Protein AF-A0A527G716-F1 (afdb_monomer_lite)

Foldseek 3Di:
DLVVVLVVLLVVVLVVLLVCQVVLAADEDEDDDPVCVVSVVSSVLSNLLDPSCPPRQRYEYEAALQFPCRLVVVVVVLVSCVVNVYAYEYEYDNDDCVVVQVVVCVVVVHPDTRGDPDVVSSVVSSVVSVVVQVVSNVRYHYHYDDPDPVSD

Structure (mmCIF, N/CA/C/O backbone):
data_AF-A0A527G716-F1
#
_entry.id   AF-A0A527G716-F1
#
loop_
_atom_site.group_PDB
_atom_site.id
_atom_site.type_symbol
_atom_site.label_atom_id
_atom_site.label_alt_id
_atom_site.label_comp_id
_atom_site.label_asym_id
_atom_site.label_entity_id
_atom_site.label_seq_id
_atom_site.pdbx_PDB_ins_code
_atom_site.Cartn_x
_atom_site.Cartn_y
_atom_site.Cartn_z
_atom_site.occupancy
_atom_site.B_iso_or_equiv
_atom_site.auth_seq_id
_atom_site.auth_comp_id
_atom_site.auth_asym_id
_atom_site.auth_atom_id
_atom_site.pdbx_PDB_model_num
ATOM 1 N N . GLN A 1 1 ? 17.158 15.759 7.605 1.00 81.00 1 GLN A N 1
ATOM 2 C CA . GLN A 1 1 ? 16.087 15.621 6.592 1.00 81.00 1 GLN A CA 1
ATOM 3 C C . GLN A 1 1 ? 14.990 14.643 7.004 1.00 81.00 1 GLN A C 1
ATOM 5 O O . GLN A 1 1 ? 13.904 15.128 7.282 1.00 81.00 1 GLN A O 1
ATOM 10 N N . LYS A 1 2 ? 15.202 13.312 7.075 1.00 86.38 2 LYS A N 1
ATOM 11 C CA . LYS A 1 2 ? 14.124 12.372 7.478 1.00 86.38 2 LYS A CA 1
ATOM 12 C C . LYS A 1 2 ? 13.555 12.701 8.864 1.00 86.38 2 LYS A C 1
ATOM 14 O O . LYS A 1 2 ? 12.345 12.847 8.989 1.00 86.38 2 LYS A O 1
ATOM 19 N N . ASP A 1 3 ? 14.424 12.911 9.850 1.00 88.62 3 ASP A N 1
ATOM 20 C CA . ASP A 1 3 ? 14.026 13.198 11.239 1.00 88.62 3 ASP A CA 1
ATOM 21 C C . ASP A 1 3 ? 13.261 14.521 11.401 1.00 88.62 3 ASP A C 1
ATOM 23 O O . ASP A 1 3 ? 12.471 14.673 12.326 1.00 88.62 3 ASP A O 1
ATOM 27 N N . GLU A 1 4 ? 13.456 15.466 10.478 1.00 91.38 4 GLU A N 1
ATOM 28 C CA . GLU A 1 4 ? 12.753 16.756 10.461 1.00 91.38 4 GLU A CA 1
ATOM 29 C C . GLU A 1 4 ? 11.432 16.668 9.686 1.00 91.38 4 GLU A C 1
ATOM 31 O O . GLU A 1 4 ? 10.431 17.257 10.082 1.00 91.38 4 GLU A O 1
ATOM 36 N N . MET A 1 5 ? 11.416 15.925 8.574 1.00 92.81 5 MET A N 1
ATOM 37 C CA . MET A 1 5 ? 10.248 15.776 7.705 1.00 92.81 5 MET A CA 1
ATOM 38 C C . MET A 1 5 ? 9.184 14.878 8.335 1.00 92.81 5 MET A C 1
ATOM 40 O O . MET A 1 5 ? 7.997 15.199 8.265 1.00 92.81 5 MET A O 1
ATOM 44 N N . LEU A 1 6 ? 9.600 13.766 8.948 1.00 93.38 6 LEU A N 1
ATOM 45 C CA . LEU A 1 6 ? 8.691 12.724 9.411 1.00 93.38 6 LEU A CA 1
ATOM 46 C C . LEU A 1 6 ? 7.655 13.241 10.426 1.00 93.38 6 LEU A C 1
ATOM 48 O O . LEU A 1 6 ? 6.474 12.973 10.211 1.00 93.38 6 LEU A O 1
ATOM 52 N N . PRO A 1 7 ? 8.024 14.006 11.479 1.00 94.50 7 PRO A N 1
ATOM 53 C CA . PRO A 1 7 ? 7.040 14.570 12.402 1.00 94.50 7 PRO A CA 1
ATOM 54 C C . PRO A 1 7 ? 6.069 15.517 11.691 1.00 94.50 7 PRO A C 1
ATOM 56 O O . PRO A 1 7 ? 4.861 15.377 11.827 1.00 94.50 7 PRO A O 1
ATOM 59 N N . VAL A 1 8 ? 6.584 16.418 10.848 1.00 96.50 8 VAL A N 1
ATOM 60 C CA . VAL A 1 8 ? 5.768 17.427 10.156 1.00 96.50 8 VAL A CA 1
ATOM 61 C C . VAL A 1 8 ? 4.754 16.784 9.206 1.00 96.50 8 VAL A C 1
ATOM 63 O O . VAL A 1 8 ? 3.601 17.213 9.143 1.00 96.50 8 VAL A O 1
ATOM 66 N N . MET A 1 9 ? 5.165 15.762 8.452 1.00 96.12 9 MET A N 1
ATOM 67 C CA . MET A 1 9 ? 4.274 15.058 7.529 1.00 96.12 9 MET A CA 1
ATOM 68 C C . MET A 1 9 ? 3.265 14.180 8.265 1.00 96.12 9 MET A C 1
ATOM 70 O O . MET A 1 9 ? 2.099 14.158 7.871 1.00 96.12 9 MET A O 1
ATOM 74 N N . ALA A 1 10 ? 3.682 13.506 9.340 1.00 96.62 10 ALA A N 1
ATOM 75 C CA . ALA A 1 10 ? 2.780 12.713 10.167 1.00 96.62 10 ALA A CA 1
ATOM 76 C C . ALA A 1 10 ? 1.694 13.585 10.812 1.00 96.62 10 ALA A C 1
ATOM 78 O O . ALA A 1 10 ? 0.521 13.247 10.698 1.00 96.62 10 ALA A O 1
ATOM 79 N N . ASP A 1 11 ? 2.045 14.740 11.383 1.00 97.44 11 ASP A N 1
ATOM 80 C CA . ASP A 1 11 ? 1.082 15.640 12.033 1.00 97.44 11 ASP A CA 1
ATOM 81 C C . ASP A 1 11 ? 0.047 16.189 11.034 1.00 97.44 11 ASP A C 1
ATOM 83 O O . ASP A 1 11 ? -1.158 16.258 11.310 1.00 97.44 11 ASP A O 1
ATOM 87 N N . ARG A 1 12 ? 0.498 16.541 9.823 1.00 97.75 12 ARG A N 1
ATOM 88 C CA . ARG A 1 12 ? -0.387 17.002 8.741 1.00 97.75 12 ARG A CA 1
ATOM 89 C C . ARG A 1 12 ? -1.309 15.895 8.250 1.00 97.75 12 ARG A C 1
ATOM 91 O O . ARG A 1 12 ? -2.505 16.131 8.084 1.00 97.75 12 ARG A O 1
ATOM 98 N N . LEU A 1 13 ? -0.774 14.696 8.028 1.00 97.88 13 LEU A N 1
ATOM 99 C CA . LEU A 1 13 ? -1.574 13.552 7.604 1.00 97.88 13 LEU A CA 1
ATOM 100 C C . LEU A 1 13 ? -2.577 13.147 8.691 1.00 97.88 13 LEU A C 1
ATOM 102 O O . LEU A 1 13 ? -3.735 12.894 8.368 1.00 97.88 13 LEU A O 1
ATOM 106 N N . LEU A 1 14 ? -2.172 13.143 9.962 1.00 98.31 14 LEU A N 1
ATOM 107 C CA . LEU A 1 14 ? -3.053 12.871 11.094 1.00 98.31 14 LEU A CA 1
ATOM 108 C C . LEU A 1 14 ? -4.209 13.871 11.144 1.00 98.31 14 LEU A C 1
ATOM 110 O O . LEU A 1 14 ? -5.361 13.462 11.257 1.00 98.31 14 LEU A O 1
ATOM 114 N N . SER A 1 15 ? -3.928 15.164 10.970 1.00 98.38 15 SER A N 1
ATOM 115 C CA . SER A 1 15 ? -4.965 16.203 10.932 1.00 98.38 15 SER A CA 1
ATOM 116 C C . SER A 1 15 ? -6.022 15.922 9.852 1.00 98.38 15 SER A C 1
ATOM 118 O O . SER A 1 15 ? -7.225 16.031 10.102 1.00 98.38 15 SER A O 1
ATOM 120 N N . LEU A 1 16 ? -5.593 15.491 8.660 1.00 98.31 16 LEU A N 1
ATOM 121 C CA . LEU A 1 16 ? -6.498 15.107 7.570 1.00 98.31 16 LEU A CA 1
ATOM 122 C C . LEU A 1 16 ? -7.242 13.796 7.863 1.00 98.31 16 LEU A C 1
ATOM 124 O O . LEU A 1 16 ? -8.438 13.694 7.589 1.00 98.31 16 LEU A O 1
ATOM 128 N N . ALA A 1 17 ? -6.562 12.806 8.444 1.00 98.25 17 ALA A N 1
ATOM 129 C CA . ALA A 1 17 ? -7.150 11.526 8.827 1.00 98.25 17 ALA A CA 1
ATOM 130 C C . ALA A 1 17 ? -8.245 11.704 9.885 1.00 98.25 17 ALA A C 1
ATOM 132 O O . ALA A 1 17 ? -9.326 11.128 9.761 1.00 98.25 17 ALA A O 1
ATOM 133 N N . LEU A 1 18 ? -8.017 12.567 10.877 1.00 98.25 18 LEU A N 1
ATOM 134 C CA . LEU A 1 18 ? -9.015 12.921 11.878 1.00 98.25 18 LEU A CA 1
ATOM 135 C C . LEU A 1 18 ? -10.210 13.632 11.241 1.00 98.25 18 LEU A C 1
ATOM 137 O O . LEU A 1 18 ? -11.348 13.270 11.538 1.00 98.25 18 LEU A O 1
ATOM 141 N N . ALA A 1 19 ? -9.994 14.586 10.333 1.00 98.31 19 ALA A N 1
ATOM 142 C CA . ALA A 1 19 ? -11.090 15.251 9.625 1.00 98.31 19 ALA A CA 1
ATOM 143 C C . ALA A 1 19 ? -11.933 14.261 8.793 1.00 98.31 19 ALA A C 1
ATOM 145 O O . ALA A 1 19 ? -13.169 14.290 8.842 1.00 98.31 19 ALA A O 1
ATOM 146 N N . ALA A 1 20 ? -11.278 13.332 8.088 1.00 98.25 20 ALA A N 1
ATOM 147 C CA . ALA A 1 20 ? -11.941 12.273 7.329 1.00 98.25 20 ALA A CA 1
ATOM 148 C C . ALA A 1 20 ? -12.726 11.320 8.246 1.00 98.25 20 ALA A C 1
ATOM 150 O O . ALA A 1 20 ? -13.887 11.017 7.966 1.00 98.25 20 ALA A O 1
ATOM 151 N N . ARG A 1 21 ? -12.142 10.919 9.384 1.00 97.25 21 ARG A N 1
ATOM 152 C CA . ARG A 1 21 ? -12.802 10.107 10.415 1.00 97.25 21 ARG A CA 1
ATOM 153 C C . ARG A 1 21 ? -14.071 10.768 10.942 1.00 97.25 21 ARG A C 1
ATOM 155 O O . ARG A 1 21 ? -15.118 10.122 10.961 1.00 97.25 21 ARG A O 1
ATOM 162 N N . HIS A 1 22 ? -14.000 12.040 11.341 1.00 97.25 22 HIS A N 1
ATOM 163 C CA . HIS A 1 22 ? -15.160 12.788 11.847 1.00 97.25 22 HIS A CA 1
ATOM 164 C C . HIS A 1 22 ? -16.280 12.880 10.804 1.00 97.25 22 HIS A C 1
ATOM 166 O O . HIS A 1 22 ? -17.457 12.790 11.146 1.00 97.25 22 HIS A O 1
ATOM 172 N N . SER A 1 23 ? -15.904 12.969 9.529 1.00 97.38 23 SER A N 1
ATOM 173 C CA . SER A 1 23 ? -16.835 13.017 8.398 1.00 97.38 23 SER A CA 1
ATOM 174 C C . SER A 1 23 ? -17.280 11.633 7.907 1.00 97.38 23 SER A C 1
ATOM 176 O O . SER A 1 23 ? -18.066 11.545 6.968 1.00 97.38 23 SER A O 1
ATOM 178 N N . ARG A 1 24 ? -16.791 10.541 8.519 1.00 94.69 24 ARG A N 1
ATOM 179 C CA . ARG A 1 24 ? -17.023 9.146 8.092 1.00 94.69 24 ARG A CA 1
ATOM 180 C C . ARG A 1 24 ? -16.637 8.889 6.628 1.00 94.69 24 ARG A C 1
ATOM 182 O O . ARG A 1 24 ? -17.279 8.102 5.938 1.00 94.69 24 ARG A O 1
ATOM 189 N N . MET A 1 25 ? -15.580 9.548 6.161 1.00 96.94 25 MET A N 1
ATOM 190 C CA . MET A 1 25 ? -15.049 9.414 4.807 1.00 96.94 25 MET A CA 1
ATOM 191 C C . MET A 1 25 ? -13.820 8.505 4.785 1.00 96.94 25 MET A C 1
ATOM 193 O O . MET A 1 25 ? -13.113 8.367 5.784 1.00 96.94 25 MET A O 1
ATOM 197 N N . GLY A 1 26 ? -13.567 7.892 3.630 1.00 96.06 26 GLY A N 1
ATOM 198 C CA . GLY A 1 26 ? -12.293 7.238 3.354 1.00 96.06 26 GLY A CA 1
ATOM 199 C C . GLY A 1 26 ? -11.217 8.265 3.001 1.00 96.06 26 GLY A C 1
ATOM 200 O O . GLY A 1 26 ? -11.493 9.212 2.267 1.00 96.06 26 GLY A O 1
ATOM 201 N N . LEU A 1 27 ? -9.996 8.059 3.489 1.00 97.69 27 LEU A N 1
ATOM 202 C CA . LEU A 1 27 ? -8.808 8.822 3.114 1.00 97.69 27 LEU A CA 1
ATOM 203 C C . LEU A 1 27 ? -7.782 7.854 2.537 1.00 97.69 27 LEU A C 1
ATOM 205 O O . LEU A 1 27 ? -7.366 6.933 3.232 1.00 97.69 27 LEU A O 1
ATOM 209 N N . ASN A 1 28 ? -7.372 8.062 1.288 1.00 96.50 28 ASN A N 1
ATOM 210 C CA . ASN A 1 28 ? -6.420 7.187 0.616 1.00 96.50 28 ASN A CA 1
ATOM 211 C C . ASN A 1 28 ? -5.107 7.930 0.365 1.00 96.50 28 ASN A C 1
ATOM 213 O O . ASN A 1 28 ? -5.116 9.006 -0.227 1.00 96.50 28 ASN A O 1
ATOM 217 N N . ILE A 1 29 ? -3.996 7.347 0.805 1.00 96.62 29 ILE A N 1
ATOM 218 C CA . ILE A 1 29 ? -2.651 7.853 0.536 1.00 96.62 29 ILE A CA 1
ATOM 219 C C . ILE A 1 29 ? -2.187 7.232 -0.774 1.00 96.62 29 ILE A C 1
ATOM 221 O O . ILE A 1 29 ? -2.069 6.006 -0.877 1.00 96.62 29 ILE A O 1
ATOM 225 N N . ASP A 1 30 ? -1.977 8.079 -1.777 1.00 93.50 30 ASP A N 1
ATOM 226 C CA . ASP 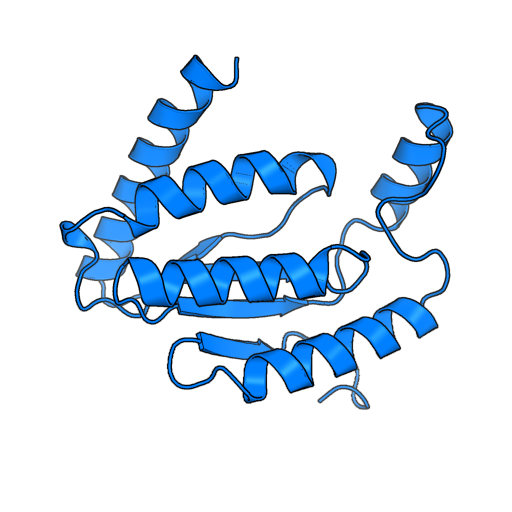A 1 30 ? -1.499 7.647 -3.082 1.00 93.50 30 ASP A CA 1
ATOM 227 C C . ASP A 1 30 ? -0.029 7.218 -3.027 1.00 93.50 30 ASP A C 1
ATOM 229 O O . ASP A 1 30 ? 0.761 7.687 -2.210 1.00 93.50 30 ASP A O 1
ATOM 233 N N . ALA A 1 31 ? 0.318 6.279 -3.902 1.00 87.88 31 ALA A N 1
ATOM 234 C CA . ALA A 1 31 ? 1.684 5.822 -4.086 1.00 87.88 31 ALA A CA 1
ATOM 235 C C . ALA A 1 31 ? 2.316 6.611 -5.233 1.00 87.88 31 ALA A C 1
ATOM 237 O O . ALA A 1 31 ? 1.779 6.611 -6.346 1.00 87.88 31 ALA A O 1
ATOM 238 N N . GLU A 1 32 ? 3.455 7.234 -4.952 1.00 87.75 32 GLU A N 1
ATOM 239 C CA . GLU A 1 32 ? 4.212 8.076 -5.884 1.00 87.75 32 GLU A CA 1
ATOM 240 C C . GLU A 1 32 ? 5.396 7.288 -6.485 1.00 87.75 32 GLU A C 1
ATOM 242 O O . GLU A 1 32 ? 5.223 6.129 -6.882 1.00 87.75 32 GLU A O 1
ATOM 2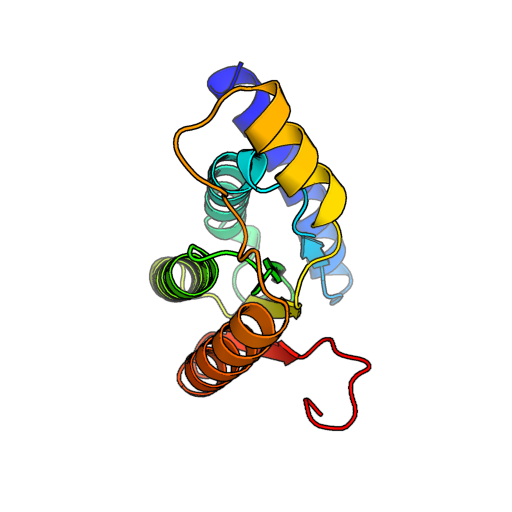47 N N . GLU A 1 33 ? 6.583 7.892 -6.594 1.00 85.50 33 GLU A N 1
ATOM 248 C CA . GLU A 1 33 ? 7.800 7.234 -7.074 1.00 85.50 33 GLU A CA 1
ATOM 249 C C . GLU A 1 33 ? 8.331 6.169 -6.099 1.00 85.50 33 GLU A C 1
ATOM 251 O O . GLU A 1 33 ? 8.169 6.229 -4.876 1.00 85.50 33 GLU A O 1
ATOM 256 N N . ALA A 1 34 ? 9.033 5.176 -6.641 1.00 78.94 34 ALA A N 1
ATOM 257 C CA . ALA A 1 34 ? 9.508 4.019 -5.898 1.00 78.94 34 ALA A CA 1
ATOM 258 C C . ALA A 1 34 ? 10.504 4.384 -4.783 1.00 78.94 34 ALA A C 1
ATOM 260 O O . ALA A 1 34 ? 10.554 3.702 -3.757 1.00 78.94 34 ALA A O 1
ATOM 261 N N . ASP A 1 35 ? 11.297 5.442 -4.938 1.00 81.12 35 ASP A N 1
ATOM 262 C CA . ASP A 1 35 ? 12.235 5.900 -3.904 1.00 81.12 35 ASP A CA 1
ATOM 263 C C . ASP A 1 35 ? 11.535 6.508 -2.679 1.00 81.12 35 ASP A C 1
ATOM 265 O O . ASP A 1 35 ? 12.128 6.573 -1.604 1.00 81.12 35 ASP A O 1
ATOM 269 N N . ARG A 1 36 ? 10.272 6.929 -2.817 1.00 85.06 36 ARG A N 1
ATOM 270 C CA . ARG A 1 36 ? 9.465 7.469 -1.718 1.00 85.06 36 ARG A CA 1
ATOM 271 C C . ARG A 1 36 ? 8.786 6.399 -0.881 1.00 85.06 36 ARG A C 1
ATOM 273 O O . ARG A 1 36 ? 8.343 6.723 0.219 1.00 85.06 36 ARG A O 1
ATOM 280 N N . LEU A 1 37 ? 8.748 5.148 -1.350 1.00 83.88 37 LEU A N 1
ATOM 281 C CA . LEU A 1 37 ? 8.024 4.069 -0.678 1.00 83.88 37 LEU A CA 1
ATOM 282 C C . LEU A 1 37 ? 8.407 3.969 0.803 1.00 83.88 37 LEU A C 1
ATOM 284 O O . LEU A 1 37 ? 7.532 4.080 1.651 1.00 83.88 37 LEU A O 1
ATOM 288 N N . ASP A 1 38 ? 9.694 3.861 1.129 1.00 87.12 38 ASP A N 1
ATOM 289 C CA . ASP A 1 38 ? 10.128 3.635 2.515 1.00 87.12 38 ASP A CA 1
ATOM 290 C C . ASP A 1 38 ? 9.721 4.801 3.437 1.00 87.12 38 ASP A C 1
ATOM 292 O O . ASP A 1 38 ? 9.155 4.580 4.506 1.00 87.12 38 ASP A O 1
ATOM 296 N N . LEU A 1 39 ? 9.893 6.047 2.976 1.00 89.44 39 LEU A N 1
ATOM 297 C CA . LEU A 1 39 ? 9.470 7.242 3.718 1.00 89.44 39 LEU A CA 1
ATOM 298 C C . LEU A 1 39 ? 7.948 7.314 3.889 1.00 89.44 39 LEU A C 1
ATOM 300 O O . LEU A 1 39 ? 7.469 7.727 4.944 1.00 89.44 39 LEU A O 1
ATOM 304 N N . SER A 1 40 ? 7.186 6.927 2.863 1.00 90.56 40 SER A N 1
ATOM 305 C CA . SER A 1 40 ? 5.724 6.901 2.941 1.00 90.56 40 SER A CA 1
ATOM 306 C C . SER A 1 40 ? 5.239 5.883 3.975 1.00 90.56 40 SER A C 1
ATOM 308 O O . SER A 1 40 ? 4.328 6.188 4.742 1.00 90.56 40 SER A O 1
ATOM 310 N N . LEU A 1 41 ? 5.894 4.717 4.065 1.00 92.25 41 LEU A N 1
ATOM 311 C CA . LEU A 1 41 ? 5.567 3.685 5.048 1.00 92.25 41 LEU A CA 1
ATOM 312 C C . LEU A 1 41 ? 5.854 4.167 6.477 1.00 92.25 41 LEU A C 1
ATOM 314 O O . LEU A 1 41 ? 5.013 3.968 7.347 1.00 92.25 41 LEU A O 1
ATOM 318 N N . ASP A 1 42 ? 6.956 4.886 6.717 1.00 94.38 42 ASP A N 1
ATOM 319 C CA . ASP A 1 42 ? 7.233 5.460 8.044 1.00 94.38 42 ASP A CA 1
ATOM 320 C C . ASP A 1 42 ? 6.147 6.458 8.490 1.00 94.38 42 ASP A C 1
ATOM 322 O O . ASP A 1 42 ? 5.712 6.453 9.645 1.00 94.38 42 ASP A O 1
ATOM 326 N N . VAL A 1 43 ? 5.692 7.326 7.575 1.00 96.25 43 VAL A N 1
ATOM 327 C CA . VAL A 1 43 ? 4.612 8.290 7.848 1.00 96.25 43 VAL A CA 1
ATOM 328 C C . VAL A 1 43 ? 3.299 7.550 8.130 1.00 96.25 43 VAL A C 1
ATOM 330 O O . VAL A 1 43 ? 2.595 7.881 9.085 1.00 96.25 43 VAL A O 1
ATOM 333 N N . ILE A 1 44 ? 2.985 6.528 7.328 1.00 96.62 44 ILE A N 1
ATOM 334 C CA . ILE A 1 44 ? 1.789 5.692 7.480 1.00 96.62 44 ILE A CA 1
ATOM 335 C C . ILE A 1 44 ? 1.783 4.968 8.828 1.00 96.62 44 ILE A C 1
ATOM 337 O O . ILE A 1 44 ? 0.762 4.998 9.512 1.00 96.62 44 ILE A O 1
ATOM 341 N N . GLU A 1 45 ? 2.894 4.342 9.229 1.00 97.00 45 GLU A N 1
ATOM 342 C CA . GLU A 1 45 ? 2.998 3.654 10.522 1.00 97.00 45 GLU A CA 1
ATOM 343 C C . GLU A 1 45 ? 2.765 4.615 11.681 1.00 97.00 45 GLU A C 1
ATOM 345 O O . GLU A 1 45 ? 1.971 4.306 12.572 1.00 97.00 45 GLU A O 1
ATOM 350 N N . ARG A 1 46 ? 3.393 5.795 11.643 1.00 96.94 46 ARG A N 1
ATOM 351 C CA . ARG A 1 46 ? 3.230 6.789 12.703 1.00 96.94 46 ARG A CA 1
ATOM 352 C C . ARG A 1 46 ? 1.778 7.236 12.849 1.00 96.94 46 ARG A C 1
ATOM 354 O O . ARG A 1 46 ? 1.290 7.296 13.968 1.00 96.94 46 ARG A O 1
ATOM 361 N N . VAL A 1 47 ? 1.077 7.488 11.743 1.00 97.69 47 VAL A N 1
ATOM 362 C CA . VAL A 1 47 ? -0.333 7.908 11.794 1.00 97.69 47 VAL A CA 1
ATOM 363 C C . VAL A 1 47 ? -1.262 6.756 12.181 1.00 97.69 47 VAL A C 1
ATOM 365 O O . VAL A 1 47 ? -2.158 6.952 12.995 1.00 97.69 47 VAL A O 1
ATOM 368 N N . LEU A 1 48 ? -1.059 5.540 11.663 1.00 96.38 48 LEU A N 1
ATOM 369 C CA . LEU A 1 48 ? -1.897 4.383 12.017 1.00 96.38 48 LEU A CA 1
ATOM 370 C C . LEU A 1 48 ? -1.776 3.969 13.490 1.00 96.38 48 LEU A C 1
ATOM 372 O O . LEU A 1 48 ? -2.726 3.394 14.035 1.00 96.38 48 LEU A O 1
ATOM 376 N N . ALA A 1 49 ? -0.640 4.272 14.122 1.00 97.19 49 ALA A N 1
ATOM 377 C CA . ALA A 1 49 ? -0.408 4.046 15.543 1.00 97.19 49 ALA A CA 1
ATOM 378 C C . ALA A 1 49 ? -1.269 4.937 16.453 1.00 97.19 49 ALA A C 1
ATOM 380 O O . ALA A 1 49 ? -1.433 4.613 17.631 1.00 97.19 49 ALA A O 1
ATOM 381 N N . GLU A 1 50 ? -1.831 6.032 15.932 1.00 97.94 50 GLU A N 1
ATOM 382 C CA . GLU A 1 50 ? -2.546 7.009 16.747 1.00 97.94 50 GLU A CA 1
ATOM 383 C C . GLU A 1 50 ? -3.837 6.416 17.343 1.00 97.94 50 GLU A C 1
ATOM 385 O O . GLU A 1 50 ? -4.696 5.896 16.607 1.00 97.94 50 GLU A O 1
ATOM 390 N N . PRO A 1 51 ? -4.023 6.483 18.678 1.00 97.38 51 PRO A N 1
ATOM 391 C CA . PRO A 1 51 ? -5.208 5.945 19.345 1.00 97.38 51 PRO A CA 1
ATOM 392 C C . PRO A 1 51 ? -6.513 6.583 18.865 1.00 97.38 51 PRO A C 1
ATOM 394 O O . PRO A 1 51 ? -7.543 5.912 18.821 1.00 97.38 51 PRO A O 1
ATOM 397 N N . GLU A 1 52 ? -6.473 7.852 18.455 1.00 97.25 52 GLU A N 1
ATOM 398 C CA . GLU A 1 52 ? -7.644 8.599 17.983 1.00 97.25 52 GLU A CA 1
ATOM 399 C C . GLU A 1 52 ? -8.257 8.024 16.698 1.00 97.25 52 GLU A C 1
ATOM 401 O O . GLU A 1 52 ? -9.444 8.227 16.427 1.00 97.25 52 GLU A O 1
ATOM 406 N N . LEU A 1 53 ? -7.484 7.254 15.924 1.00 97.06 53 LEU A N 1
ATOM 407 C CA . LEU A 1 53 ? -7.973 6.559 14.732 1.00 97.06 53 LEU A CA 1
ATOM 408 C C . LEU A 1 53 ? -8.635 5.209 15.048 1.00 97.06 53 LEU A C 1
ATOM 410 O O . LEU A 1 53 ? -9.129 4.541 14.139 1.00 97.06 53 LEU A O 1
ATOM 414 N N . ALA A 1 54 ? -8.700 4.800 16.319 1.00 96.31 54 ALA A N 1
ATOM 415 C CA . ALA A 1 54 ? -9.361 3.560 16.707 1.00 96.31 54 ALA A CA 1
ATOM 416 C C . ALA A 1 54 ? -10.843 3.532 16.307 1.00 96.31 54 ALA A C 1
ATOM 418 O O . ALA A 1 54 ? -11.570 4.530 16.392 1.00 96.31 54 ALA A O 1
ATOM 419 N N . GLY A 1 55 ? -11.280 2.356 15.846 1.00 94.88 55 GLY A N 1
ATOM 420 C CA . GLY A 1 55 ? -12.641 2.112 15.368 1.00 94.88 55 GLY A CA 1
ATOM 421 C C . GLY A 1 55 ? -12.977 2.743 14.012 1.00 94.88 55 GLY A C 1
ATOM 422 O O . GLY A 1 55 ? -14.105 2.590 13.548 1.00 94.88 55 GLY A O 1
ATOM 423 N N . TRP A 1 56 ? -12.039 3.439 13.360 1.00 97.62 56 TRP A N 1
ATOM 424 C CA . TRP A 1 56 ? -12.232 3.978 12.015 1.00 97.62 56 TRP A CA 1
ATOM 425 C C . TRP A 1 56 ? -11.537 3.108 10.966 1.00 97.62 56 TRP A C 1
ATOM 427 O O . TRP A 1 56 ? -10.327 2.916 11.000 1.00 97.62 56 TRP A O 1
ATOM 437 N N . ASN A 1 57 ? -12.320 2.625 9.999 1.00 96.94 57 ASN A N 1
ATOM 438 C CA . ASN A 1 57 ? -11.864 1.699 8.954 1.00 96.94 57 ASN A CA 1
ATOM 439 C C . ASN A 1 57 ? -11.642 2.392 7.595 1.00 96.94 57 ASN A C 1
ATOM 441 O O . ASN A 1 57 ? -11.608 1.738 6.556 1.00 96.94 57 ASN A O 1
ATOM 445 N N . GLY A 1 58 ? -11.579 3.729 7.585 1.00 96.88 58 GLY A N 1
ATOM 446 C CA . GLY A 1 58 ? -11.480 4.539 6.368 1.00 96.88 58 GLY A CA 1
ATOM 447 C C . GLY A 1 58 ? -10.056 4.933 5.980 1.00 96.88 58 GLY A C 1
ATOM 448 O O . GLY A 1 58 ? -9.894 5.669 5.011 1.00 96.88 58 GLY A O 1
ATOM 449 N N . PHE A 1 59 ? -9.031 4.478 6.705 1.00 98.06 59 PHE A N 1
ATOM 450 C CA . PHE A 1 59 ? -7.641 4.748 6.342 1.00 98.06 59 PHE A CA 1
ATOM 451 C C . PHE A 1 59 ? -7.211 3.830 5.196 1.00 98.06 59 PHE A C 1
ATOM 453 O O . PHE A 1 59 ? -7.338 2.608 5.296 1.00 98.06 59 PHE A O 1
ATOM 460 N N . GLY A 1 60 ? -6.716 4.407 4.106 1.00 97.81 60 GLY A N 1
ATOM 461 C CA . GLY A 1 60 ? -6.397 3.693 2.881 1.00 97.81 60 GLY A CA 1
ATOM 462 C C . GLY A 1 60 ? -4.999 3.977 2.343 1.00 97.81 60 GLY A C 1
ATOM 463 O O . GLY A 1 60 ? -4.485 5.087 2.469 1.00 97.81 60 GLY A O 1
ATOM 464 N N . VAL A 1 61 ? -4.391 2.975 1.709 1.00 97.88 61 VAL A N 1
ATOM 465 C CA . VAL A 1 61 ? -3.045 3.055 1.118 1.00 97.88 61 VAL A CA 1
ATOM 466 C C . VAL A 1 61 ? -3.063 2.465 -0.292 1.00 97.88 61 VAL A C 1
ATOM 468 O O . VAL A 1 61 ? -3.658 1.410 -0.523 1.00 97.88 61 VAL A O 1
ATOM 471 N N . VAL A 1 62 ? -2.429 3.133 -1.257 1.00 97.81 62 VAL A N 1
ATOM 472 C CA . VAL A 1 62 ? -2.224 2.588 -2.608 1.00 97.81 62 VAL A CA 1
ATOM 473 C C . VAL A 1 62 ? -0.966 1.719 -2.649 1.00 97.81 62 VAL A C 1
ATOM 475 O O . VAL A 1 62 ? 0.076 2.088 -2.120 1.00 97.81 62 VAL A O 1
ATOM 478 N N . VAL A 1 63 ? -1.038 0.579 -3.337 1.00 97.75 63 VAL A N 1
ATOM 479 C CA . VAL A 1 63 ? 0.113 -0.284 -3.639 1.00 97.75 63 VAL A CA 1
ATOM 480 C C . VAL A 1 63 ? 0.229 -0.466 -5.151 1.00 97.75 63 VAL A C 1
ATOM 482 O O . VAL A 1 63 ? -0.735 -0.849 -5.817 1.00 97.75 63 VAL A O 1
ATOM 485 N N . GLN A 1 64 ? 1.421 -0.213 -5.697 1.00 97.75 64 GLN A N 1
ATOM 486 C CA . GLN A 1 64 ? 1.715 -0.332 -7.128 1.00 97.75 64 GLN A CA 1
ATOM 487 C C . GLN A 1 64 ? 2.329 -1.702 -7.459 1.00 97.75 64 GLN A C 1
ATOM 489 O O . GLN A 1 64 ? 3.448 -2.012 -7.052 1.00 97.75 64 GLN A O 1
ATOM 494 N N . ALA A 1 65 ? 1.620 -2.521 -8.236 1.00 97.81 65 ALA A N 1
ATOM 495 C CA . ALA A 1 65 ? 2.012 -3.889 -8.577 1.00 97.81 65 ALA A CA 1
ATOM 496 C C . ALA A 1 65 ? 3.143 -3.998 -9.619 1.00 97.81 65 ALA A C 1
ATOM 498 O O . ALA A 1 65 ? 3.678 -5.085 -9.828 1.00 97.81 65 ALA A O 1
ATOM 499 N N . TYR A 1 66 ? 3.527 -2.907 -10.285 1.00 97.06 66 TYR A N 1
ATOM 500 C CA . TYR A 1 66 ? 4.578 -2.897 -11.310 1.00 97.06 66 TYR A CA 1
ATOM 501 C C . TYR A 1 66 ? 6.007 -3.037 -10.773 1.00 97.06 66 TYR A C 1
ATOM 503 O O . TYR A 1 66 ? 6.942 -3.024 -11.566 1.00 97.06 66 TYR A O 1
ATOM 511 N N . GLY A 1 67 ? 6.191 -3.170 -9.458 1.00 94.31 67 GLY A N 1
ATOM 512 C CA . GLY A 1 67 ? 7.489 -3.319 -8.812 1.00 94.31 67 GLY A CA 1
ATOM 513 C C . GLY A 1 67 ? 7.549 -4.581 -7.952 1.00 94.31 67 GLY A C 1
ATOM 514 O O . GLY A 1 67 ? 6.530 -4.999 -7.397 1.00 94.31 67 GLY A O 1
ATOM 515 N N . PRO A 1 68 ? 8.740 -5.182 -7.776 1.00 94.25 68 PRO A N 1
ATOM 516 C CA . PRO A 1 68 ? 8.902 -6.426 -7.024 1.00 94.25 68 PRO A CA 1
ATOM 517 C C . PRO A 1 68 ? 8.598 -6.264 -5.526 1.00 94.25 68 PRO A C 1
ATOM 519 O O . PRO A 1 68 ? 8.348 -7.251 -4.839 1.00 94.25 68 PRO A O 1
ATOM 522 N N . ARG A 1 69 ? 8.582 -5.026 -5.011 1.00 96.06 69 ARG A N 1
ATOM 523 C CA . ARG A 1 69 ? 8.278 -4.722 -3.605 1.00 96.06 69 ARG A CA 1
ATOM 524 C C . ARG A 1 69 ? 6.787 -4.781 -3.252 1.00 96.06 69 ARG A C 1
ATOM 526 O O . ARG A 1 69 ? 6.466 -4.797 -2.069 1.00 96.06 69 ARG A O 1
ATOM 533 N N . ALA A 1 70 ? 5.881 -4.855 -4.231 1.00 97.06 70 ALA A N 1
ATOM 534 C CA . ALA A 1 70 ? 4.434 -4.771 -4.001 1.00 97.06 70 ALA A CA 1
ATOM 535 C C . ALA A 1 70 ? 3.909 -5.821 -3.006 1.00 97.06 70 ALA A C 1
ATOM 537 O O . ALA A 1 70 ? 3.192 -5.486 -2.065 1.00 97.06 70 ALA A O 1
ATOM 538 N N . ALA A 1 71 ? 4.309 -7.086 -3.173 1.00 97.56 71 ALA A N 1
ATOM 539 C CA . ALA A 1 71 ? 3.875 -8.167 -2.290 1.00 97.56 71 ALA A CA 1
ATOM 540 C C . ALA A 1 71 ? 4.364 -7.971 -0.844 1.00 97.56 71 ALA A C 1
ATOM 542 O O . ALA A 1 71 ? 3.607 -8.210 0.094 1.00 97.56 71 ALA A O 1
ATOM 543 N N . PHE A 1 72 ? 5.594 -7.478 -0.673 1.00 97.56 72 PHE A N 1
ATOM 544 C CA . PHE A 1 72 ? 6.178 -7.196 0.640 1.00 97.56 72 PHE A CA 1
ATOM 545 C C . PHE A 1 72 ? 5.528 -5.983 1.312 1.00 97.56 72 PHE A C 1
ATOM 547 O O . PHE A 1 72 ? 5.302 -6.006 2.518 1.00 97.56 72 PHE A O 1
ATOM 554 N N . ALA A 1 73 ? 5.162 -4.954 0.542 1.00 97.19 73 ALA A N 1
ATOM 555 C CA . ALA A 1 73 ? 4.392 -3.824 1.056 1.00 97.19 73 ALA A CA 1
ATOM 556 C C . ALA A 1 73 ? 3.014 -4.276 1.572 1.00 97.19 73 ALA A C 1
ATOM 558 O O . ALA A 1 73 ? 2.579 -3.827 2.627 1.00 97.19 73 ALA A O 1
ATOM 559 N N . ILE A 1 74 ? 2.355 -5.216 0.882 1.00 98.31 74 ILE A N 1
ATOM 560 C CA . ILE A 1 74 ? 1.093 -5.815 1.348 1.00 98.31 74 ILE A CA 1
ATOM 561 C C . ILE A 1 74 ? 1.297 -6.597 2.651 1.00 98.31 74 ILE A C 1
ATOM 563 O O . ILE A 1 74 ? 0.509 -6.429 3.579 1.00 98.31 74 ILE A O 1
ATOM 567 N N . ASP A 1 75 ? 2.350 -7.417 2.747 1.00 98.44 75 ASP A N 1
ATOM 568 C CA . ASP A 1 75 ? 2.677 -8.141 3.987 1.00 98.44 75 ASP A CA 1
ATOM 569 C C . ASP A 1 75 ? 2.913 -7.186 5.159 1.00 98.44 75 ASP A C 1
ATOM 571 O O . ASP A 1 75 ? 2.400 -7.402 6.258 1.00 98.44 75 ASP A O 1
ATOM 575 N N . TRP A 1 76 ? 3.653 -6.106 4.912 1.00 98.19 76 TRP A N 1
ATOM 576 C CA . TRP A 1 76 ? 3.930 -5.084 5.910 1.00 98.19 76 TRP A CA 1
ATOM 577 C C . TRP A 1 76 ? 2.653 -4.360 6.355 1.00 98.19 76 TRP A C 1
ATOM 579 O O . TRP A 1 76 ? 2.400 -4.261 7.554 1.00 98.19 76 TRP A O 1
ATOM 589 N N . LEU A 1 77 ? 1.798 -3.938 5.415 1.00 98.06 77 LEU A N 1
ATOM 590 C CA . LEU A 1 77 ? 0.512 -3.296 5.714 1.00 98.06 77 LEU A CA 1
ATOM 591 C C . LEU A 1 77 ? -0.412 -4.217 6.520 1.00 98.06 77 LEU A C 1
ATOM 593 O O . LEU A 1 77 ? -1.051 -3.773 7.472 1.00 98.06 77 LEU A O 1
ATOM 597 N N . TYR A 1 78 ? -0.457 -5.506 6.179 1.00 98.50 78 TYR A N 1
ATOM 598 C CA . TYR A 1 78 ? -1.236 -6.491 6.924 1.00 98.50 78 TYR A CA 1
ATOM 599 C C . TYR A 1 78 ? -0.702 -6.686 8.349 1.00 98.50 78 TYR A C 1
ATOM 601 O O . TYR A 1 78 ? -1.473 -6.688 9.311 1.00 98.50 78 TYR A O 1
ATOM 609 N N . ALA A 1 79 ? 0.620 -6.796 8.513 1.00 98.44 79 ALA A N 1
ATOM 610 C CA . ALA A 1 79 ? 1.249 -6.883 9.828 1.00 98.44 79 ALA A CA 1
ATOM 611 C C . ALA A 1 79 ? 0.971 -5.631 10.677 1.00 98.44 79 ALA A C 1
ATOM 613 O O . ALA A 1 79 ? 0.664 -5.747 11.864 1.00 98.44 79 ALA A O 1
ATOM 614 N N . LEU A 1 80 ? 1.009 -4.449 10.063 1.00 97.62 80 LEU A N 1
ATOM 615 C CA . LEU A 1 80 ? 0.721 -3.174 10.709 1.00 97.62 80 LEU A CA 1
ATOM 616 C C . LEU A 1 80 ? -0.739 -3.071 11.167 1.00 97.62 80 LEU A C 1
ATOM 618 O O . LEU A 1 80 ? -1.011 -2.697 12.308 1.00 97.62 80 LEU A O 1
ATOM 622 N N . ALA A 1 81 ? -1.675 -3.467 10.300 1.00 98.00 81 ALA A N 1
ATOM 623 C CA . ALA A 1 81 ? -3.097 -3.516 10.618 1.00 98.00 81 ALA A CA 1
ATOM 624 C C . ALA A 1 81 ? -3.369 -4.443 11.814 1.00 98.00 81 ALA A C 1
ATOM 626 O O . ALA A 1 81 ? -4.141 -4.100 12.706 1.00 98.00 81 ALA A O 1
ATOM 627 N N . ARG A 1 82 ? -2.671 -5.583 11.897 1.00 98.31 82 ARG A N 1
ATOM 628 C CA . ARG A 1 82 ? -2.743 -6.481 13.060 1.00 98.31 82 ARG A CA 1
ATOM 629 C C . ARG A 1 82 ? -2.109 -5.878 14.313 1.00 98.31 82 ARG A C 1
ATOM 631 O O . ARG A 1 82 ? -2.693 -5.994 15.384 1.00 98.31 82 ARG A O 1
ATOM 638 N N . LYS A 1 83 ? -0.940 -5.240 14.187 1.00 98.06 83 LYS A N 1
ATOM 639 C CA . LYS A 1 83 ? -0.198 -4.622 15.301 1.00 98.06 83 LYS A CA 1
ATOM 640 C C . LYS A 1 83 ? -1.030 -3.562 16.026 1.00 98.06 83 LYS A C 1
ATOM 642 O O . LYS A 1 83 ? -1.013 -3.526 17.251 1.00 98.06 83 LYS A O 1
ATOM 647 N N . TYR A 1 84 ? -1.752 -2.728 15.280 1.00 97.75 84 TYR A N 1
ATOM 648 C CA . TYR A 1 84 ? -2.539 -1.616 15.830 1.00 97.75 84 TYR A CA 1
ATOM 649 C C . TYR A 1 84 ? -4.044 -1.891 15.919 1.00 97.75 84 TYR A C 1
ATOM 651 O O . TYR A 1 84 ? -4.811 -0.974 16.214 1.00 97.75 84 TYR A O 1
ATOM 659 N N . ASP A 1 85 ? -4.468 -3.132 15.659 1.00 97.62 85 ASP A N 1
ATOM 660 C CA . ASP A 1 85 ? -5.877 -3.537 15.616 1.00 97.62 85 ASP A CA 1
ATOM 661 C C . ASP A 1 85 ? -6.723 -2.577 14.756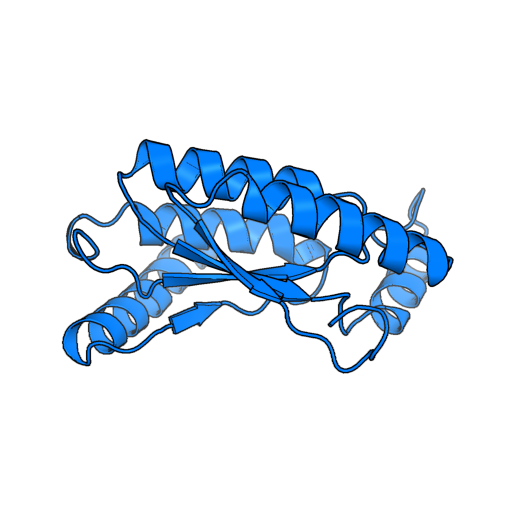 1.00 97.62 85 ASP A C 1
ATOM 663 O O . ASP A 1 85 ? -7.615 -1.862 15.221 1.00 97.62 85 ASP A O 1
ATOM 667 N N . ARG A 1 86 ? -6.364 -2.499 13.472 1.00 97.25 86 ARG A N 1
ATOM 668 C CA . ARG A 1 86 ? -6.993 -1.640 12.463 1.00 97.25 86 ARG A CA 1
ATOM 669 C C . ARG A 1 86 ? -7.540 -2.480 11.321 1.00 97.25 86 ARG A C 1
ATOM 671 O O . ARG A 1 86 ? -6.974 -3.521 10.990 1.00 97.25 86 ARG A O 1
ATOM 678 N N . ASN A 1 87 ? -8.588 -1.971 10.679 1.00 97.62 87 ASN A N 1
ATOM 679 C CA . ASN A 1 87 ? -8.936 -2.375 9.324 1.00 97.62 87 ASN A CA 1
ATOM 680 C C . ASN A 1 87 ? -8.568 -1.239 8.376 1.00 97.62 87 ASN A C 1
ATOM 682 O O . ASN A 1 87 ? -8.951 -0.093 8.611 1.00 97.62 87 ASN A O 1
ATOM 686 N N . ILE A 1 88 ? -7.825 -1.553 7.320 1.00 97.25 88 ILE A N 1
ATOM 687 C CA . ILE A 1 88 ? -7.350 -0.558 6.354 1.00 97.25 88 ILE A CA 1
ATOM 688 C C . ILE A 1 88 ? -7.809 -0.914 4.947 1.00 97.25 88 ILE A C 1
ATOM 690 O O . ILE A 1 88 ? -7.963 -2.084 4.593 1.00 97.25 88 ILE A O 1
ATOM 694 N N . MET A 1 89 ? -8.013 0.101 4.120 1.00 98.38 89 MET A N 1
ATOM 695 C CA . MET A 1 89 ? -8.270 -0.086 2.698 1.00 98.38 89 MET A CA 1
ATOM 696 C C . MET A 1 89 ? -6.937 -0.193 1.959 1.00 98.38 89 MET A C 1
ATOM 698 O O . MET A 1 89 ? -6.025 0.599 2.188 1.00 98.38 89 MET A O 1
ATOM 702 N N . VAL A 1 90 ? -6.810 -1.149 1.043 1.00 98.44 90 VAL A N 1
ATOM 703 C CA . VAL A 1 90 ? -5.625 -1.240 0.183 1.00 98.44 90 VAL A CA 1
ATOM 704 C C . VAL A 1 90 ? -6.057 -1.175 -1.265 1.00 98.44 90 VAL A C 1
ATOM 706 O O . VAL A 1 90 ? -6.711 -2.087 -1.774 1.00 98.44 90 VAL A O 1
ATOM 709 N N . ARG A 1 91 ? -5.669 -0.093 -1.940 1.00 98.50 91 ARG A N 1
ATOM 710 C CA . ARG A 1 91 ? -5.917 0.083 -3.367 1.00 98.50 91 ARG A CA 1
ATOM 711 C C . ARG A 1 91 ? -4.774 -0.499 -4.174 1.00 98.50 91 ARG A C 1
ATOM 713 O O . ARG A 1 91 ? -3.693 0.078 -4.236 1.00 98.50 91 ARG A O 1
ATOM 720 N N . LEU A 1 92 ? -5.030 -1.623 -4.830 1.00 98.44 92 LEU A N 1
ATOM 721 C CA . LEU A 1 92 ? -4.069 -2.249 -5.724 1.00 98.44 92 LEU A CA 1
ATOM 722 C C . LEU A 1 92 ? -4.202 -1.653 -7.129 1.00 98.44 92 LEU A C 1
ATOM 724 O O . LEU A 1 92 ? -5.235 -1.803 -7.788 1.00 98.44 92 LEU A O 1
ATOM 728 N N . VAL A 1 93 ? -3.132 -1.013 -7.595 1.00 97.75 93 VAL A N 1
ATOM 729 C CA . VAL A 1 93 ? -2.984 -0.479 -8.958 1.00 97.75 93 VAL A CA 1
ATOM 730 C C . VAL A 1 93 ? -1.824 -1.178 -9.662 1.00 97.75 93 VAL A C 1
ATOM 732 O O . VAL A 1 93 ? -0.978 -1.793 -9.019 1.00 97.75 93 VAL A O 1
ATOM 735 N N . LYS A 1 94 ? -1.724 -1.059 -10.990 1.00 95.81 94 LYS A N 1
ATOM 736 C CA . LYS A 1 94 ? -0.492 -1.459 -11.694 1.00 95.81 94 LYS A CA 1
ATOM 737 C C . LYS A 1 94 ? 0.640 -0.475 -11.388 1.00 95.81 94 LYS A C 1
ATOM 739 O O . LYS A 1 94 ? 1.675 -0.891 -10.890 1.00 95.81 94 LYS A O 1
ATOM 744 N N . GLY A 1 95 ? 0.403 0.815 -11.596 1.00 93.38 95 GLY A N 1
ATOM 745 C CA . GLY A 1 95 ? 1.358 1.899 -11.355 1.00 93.38 95 GLY A CA 1
ATOM 746 C C . GLY A 1 95 ? 1.291 2.930 -12.482 1.00 93.38 95 GLY A C 1
ATOM 747 O O . GLY A 1 95 ? 0.865 2.592 -13.586 1.00 93.38 95 GLY A O 1
ATOM 748 N N . ALA A 1 96 ? 1.658 4.179 -12.190 1.00 93.44 96 ALA A N 1
ATOM 749 C CA . ALA A 1 96 ? 1.476 5.314 -13.106 1.00 93.44 96 ALA A CA 1
ATOM 750 C C . ALA A 1 96 ? 2.793 5.954 -13.586 1.00 93.44 96 ALA A C 1
ATOM 752 O O . ALA A 1 96 ? 2.780 6.715 -14.547 1.00 93.44 96 ALA A O 1
ATOM 753 N N . TYR A 1 97 ? 3.927 5.622 -12.962 1.00 93.69 97 TYR A N 1
ATOM 754 C CA . TYR A 1 97 ? 5.201 6.332 -13.151 1.00 93.69 97 TYR A CA 1
ATOM 755 C C . TYR A 1 97 ? 6.270 5.507 -13.889 1.00 93.69 97 TYR A C 1
ATOM 757 O O . TYR A 1 97 ? 7.460 5.769 -13.749 1.00 93.69 97 TYR A O 1
ATOM 765 N N . TRP A 1 98 ? 5.873 4.494 -14.669 1.00 96.56 98 TRP A N 1
ATOM 766 C CA . TRP A 1 98 ? 6.806 3.507 -15.234 1.00 96.56 98 TRP A CA 1
ATOM 767 C C . TRP A 1 98 ? 7.937 4.140 -16.062 1.00 96.56 98 TRP A C 1
ATOM 769 O O . TRP A 1 98 ? 9.105 3.852 -15.808 1.00 96.56 98 TRP A O 1
ATOM 779 N N . ASP A 1 99 ? 7.622 5.046 -16.992 1.00 95.50 99 ASP A N 1
ATOM 780 C CA . ASP A 1 99 ? 8.628 5.719 -17.827 1.00 95.50 99 ASP A CA 1
ATOM 781 C C . ASP A 1 99 ? 9.621 6.546 -16.996 1.00 95.50 99 ASP A C 1
ATOM 783 O O . ASP A 1 99 ? 10.827 6.538 -17.262 1.00 95.50 99 ASP A O 1
ATOM 787 N N . THR A 1 100 ? 9.130 7.218 -15.949 1.00 95.62 100 THR A N 1
ATOM 788 C CA . THR A 1 100 ? 9.960 7.975 -15.001 1.00 95.62 100 THR A CA 1
ATOM 789 C C . THR A 1 100 ? 10.923 7.052 -14.263 1.00 95.62 100 THR A C 1
ATOM 791 O O . THR A 1 100 ? 12.113 7.356 -14.184 1.00 95.62 100 THR A O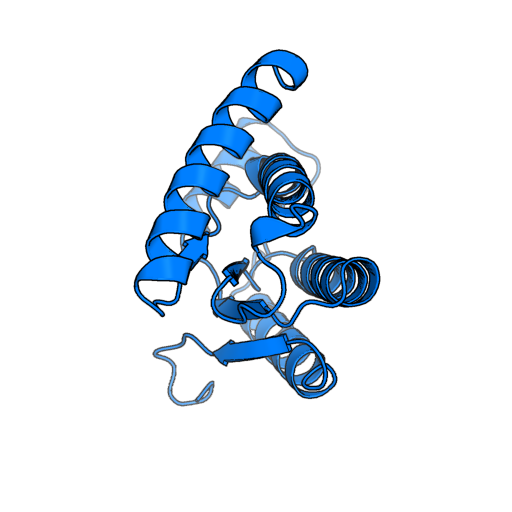 1
ATOM 794 N N . GLU A 1 101 ? 10.446 5.906 -13.775 1.00 95.94 101 GLU A N 1
ATOM 795 C CA . GLU A 1 101 ? 11.265 4.930 -13.048 1.00 95.94 101 GLU A CA 1
ATOM 796 C C . GLU A 1 101 ? 12.364 4.320 -13.926 1.00 95.94 101 GLU A C 1
ATOM 798 O O . GLU A 1 101 ? 13.520 4.223 -13.503 1.00 95.94 101 GLU A O 1
ATOM 803 N N . ILE A 1 102 ? 12.042 3.970 -15.178 1.00 97.25 102 ILE A N 1
ATOM 804 C CA . ILE A 1 102 ? 13.029 3.473 -16.147 1.00 97.25 102 ILE A CA 1
ATOM 805 C C . ILE A 1 102 ? 14.096 4.536 -16.421 1.00 97.25 102 ILE A C 1
ATOM 807 O O . ILE A 1 102 ? 15.292 4.261 -16.287 1.00 97.25 102 ILE A O 1
ATOM 811 N N . LYS A 1 103 ? 13.675 5.763 -16.753 1.00 97.12 103 LYS A N 1
ATOM 812 C CA . LYS A 1 103 ? 14.586 6.881 -17.033 1.00 97.12 103 LYS A CA 1
ATOM 813 C C . LYS A 1 103 ? 15.495 7.176 -15.843 1.00 97.12 103 LYS A C 1
ATOM 815 O O . LYS A 1 103 ? 16.693 7.412 -16.018 1.00 97.12 103 LYS A O 1
ATOM 820 N N . ARG A 1 104 ? 14.934 7.178 -14.635 1.00 95.44 104 ARG A N 1
ATOM 821 C CA . ARG A 1 104 ? 15.654 7.482 -13.399 1.00 95.44 104 ARG A CA 1
ATOM 822 C C . ARG A 1 104 ? 16.709 6.427 -13.091 1.00 95.44 104 ARG A C 1
ATOM 824 O O . ARG A 1 104 ? 17.854 6.795 -12.844 1.00 95.44 104 ARG A O 1
ATOM 831 N N . ALA A 1 105 ? 16.354 5.144 -13.162 1.00 96.00 105 ALA A N 1
ATOM 832 C CA . ALA A 1 105 ? 17.298 4.054 -12.926 1.00 96.00 105 ALA A CA 1
ATOM 833 C C . ALA A 1 105 ? 18.490 4.102 -13.897 1.00 96.00 105 ALA A C 1
ATOM 835 O O . ALA A 1 105 ? 19.633 3.936 -13.474 1.00 96.00 105 ALA A O 1
ATOM 836 N N . GLN A 1 106 ? 18.235 4.405 -15.175 1.00 97.62 106 GLN A N 1
ATOM 837 C CA . GLN A 1 106 ? 19.280 4.539 -16.195 1.00 97.62 106 GLN A CA 1
ATOM 838 C C . GLN A 1 106 ? 20.166 5.766 -15.970 1.00 97.62 106 GLN A C 1
ATOM 840 O O . GLN A 1 106 ? 21.386 5.658 -16.018 1.00 97.62 106 GLN A O 1
ATOM 845 N N . THR A 1 107 ? 19.561 6.924 -15.692 1.00 97.94 107 THR A N 1
ATOM 846 C CA . THR A 1 107 ? 20.294 8.188 -15.497 1.00 97.94 107 THR A CA 1
ATOM 847 C C . THR A 1 107 ? 21.188 8.135 -14.257 1.00 97.94 107 THR A C 1
ATOM 849 O O . THR A 1 107 ? 22.287 8.679 -14.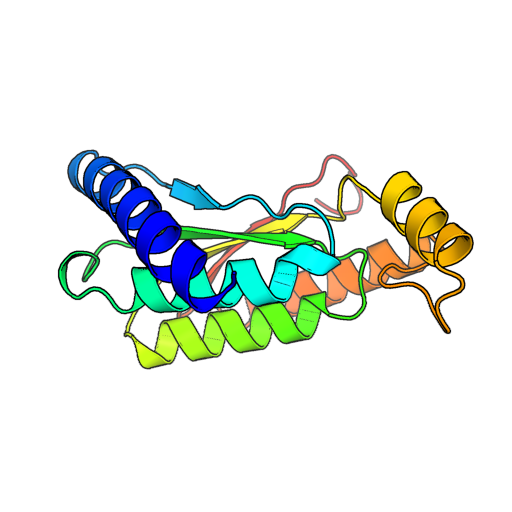265 1.00 97.94 107 THR A O 1
ATOM 852 N N . LEU A 1 108 ? 20.731 7.464 -13.197 1.00 96.25 108 LEU A N 1
ATOM 853 C CA . LEU A 1 108 ? 21.500 7.262 -11.967 1.00 96.25 108 LEU A CA 1
ATOM 854 C C . LEU A 1 108 ? 22.496 6.094 -12.054 1.00 96.25 108 LEU A C 1
ATOM 856 O O . LEU A 1 108 ? 23.251 5.887 -11.108 1.00 96.25 108 LEU A O 1
ATOM 860 N N . GLY A 1 109 ? 22.498 5.322 -13.146 1.00 96.19 109 GLY A N 1
ATOM 861 C CA . GLY A 1 109 ? 23.389 4.171 -13.313 1.00 96.19 109 GLY A CA 1
ATOM 862 C C . GLY A 1 109 ? 23.175 3.074 -12.265 1.00 96.19 109 GLY A C 1
ATOM 863 O O . GLY A 1 109 ? 24.141 2.464 -11.810 1.00 96.19 109 GLY A O 1
ATOM 864 N N . LEU A 1 110 ? 21.926 2.846 -11.838 1.00 95.75 110 LEU A N 1
ATOM 865 C CA . LEU A 1 110 ? 21.616 1.834 -10.825 1.00 95.75 110 LEU A CA 1
ATOM 866 C C . LEU A 1 110 ? 21.873 0.415 -11.354 1.00 95.75 110 LEU A C 1
ATOM 868 O O . LEU A 1 110 ? 21.765 0.144 -12.548 1.00 95.75 110 LEU A O 1
ATOM 872 N N . SER A 1 111 ? 22.140 -0.524 -10.444 1.00 95.12 111 SER A N 1
ATOM 873 C CA . SER A 1 111 ? 22.380 -1.936 -10.782 1.00 95.12 111 SER A CA 1
ATOM 874 C C . SER A 1 111 ? 21.131 -2.692 -11.257 1.00 95.12 111 SER A C 1
ATOM 876 O O . SER A 1 111 ? 21.243 -3.809 -11.759 1.00 95.12 111 SER A O 1
ATOM 878 N N . GLY A 1 112 ? 19.940 -2.104 -11.112 1.00 94.25 112 GLY A N 1
ATOM 879 C CA . GLY A 1 112 ? 18.673 -2.701 -11.519 1.00 94.25 112 GLY A CA 1
ATOM 880 C C . GLY A 1 112 ? 17.519 -1.701 -11.533 1.00 94.25 112 GLY A C 1
ATOM 881 O O . GLY A 1 112 ? 17.680 -0.531 -11.183 1.00 94.25 112 GLY A O 1
ATOM 882 N N . TYR A 1 113 ? 16.341 -2.180 -11.937 1.00 95.94 113 TYR A N 1
ATOM 883 C CA . TYR A 1 113 ? 15.121 -1.376 -12.020 1.00 95.94 113 TYR A CA 1
ATOM 884 C C . TYR A 1 113 ? 14.213 -1.625 -10.808 1.00 95.94 113 TYR A C 1
ATOM 886 O O . TYR A 1 113 ? 13.997 -2.784 -10.441 1.00 95.94 113 TYR A O 1
ATOM 894 N N . PRO A 1 114 ? 13.612 -0.575 -10.219 1.00 94.81 114 PRO A N 1
ATOM 895 C CA . PRO A 1 114 ? 12.624 -0.731 -9.152 1.00 94.81 114 PRO A CA 1
ATOM 896 C C . PRO A 1 114 ? 11.260 -1.213 -9.674 1.00 94.81 114 PRO A C 1
ATOM 898 O O . PRO A 1 114 ? 10.369 -1.514 -8.880 1.00 94.81 114 PRO A O 1
ATOM 901 N N . VAL A 1 115 ? 11.098 -1.294 -10.998 1.00 97.31 115 VAL A N 1
ATOM 902 C CA . VAL A 1 115 ? 9.889 -1.733 -11.700 1.00 97.31 115 VAL A CA 1
ATOM 903 C C . VAL A 1 115 ? 10.207 -2.850 -12.693 1.00 97.31 115 VAL A C 1
ATOM 905 O O . VAL A 1 115 ? 11.327 -2.970 -13.191 1.00 97.31 115 VAL A O 1
ATOM 908 N N . PHE A 1 116 ? 9.216 -3.677 -13.013 1.00 98.00 116 PHE A N 1
ATOM 909 C CA . PHE A 1 116 ? 9.330 -4.672 -14.071 1.00 98.00 116 PHE A CA 1
ATOM 910 C C . PHE A 1 116 ? 9.457 -3.996 -15.438 1.00 98.00 116 PHE A C 1
ATOM 912 O O . PHE A 1 116 ? 8.739 -3.052 -15.749 1.00 98.00 116 PHE A O 1
ATOM 919 N N . THR A 1 117 ? 10.320 -4.528 -16.302 1.00 97.00 117 THR A N 1
ATOM 920 C CA . THR A 1 117 ? 10.578 -3.970 -17.643 1.00 97.00 117 THR A CA 1
ATOM 921 C C . THR A 1 117 ? 9.654 -4.523 -18.729 1.00 97.00 117 THR A C 1
ATOM 923 O O . THR A 1 117 ? 9.609 -3.993 -19.835 1.00 97.00 117 THR A O 1
ATOM 926 N N . ARG A 1 118 ? 8.894 -5.585 -18.431 1.00 96.94 118 ARG A N 1
ATOM 927 C CA . ARG A 1 118 ? 7.869 -6.150 -19.319 1.00 96.94 118 ARG A CA 1
ATOM 928 C C . ARG A 1 118 ? 6.497 -6.002 -18.682 1.00 96.94 118 ARG A C 1
ATOM 930 O O . ARG A 1 118 ? 6.283 -6.477 -17.569 1.00 96.94 118 ARG A O 1
ATOM 937 N N . LYS A 1 119 ? 5.543 -5.437 -19.427 1.00 94.75 119 LYS A N 1
ATOM 938 C CA . LYS A 1 119 ? 4.154 -5.229 -18.982 1.00 94.75 119 LYS A CA 1
ATOM 939 C C . LYS A 1 119 ? 3.504 -6.518 -18.460 1.00 94.75 119 LYS A C 1
ATOM 941 O O . LYS A 1 119 ? 2.825 -6.487 -17.440 1.00 94.75 119 LYS A O 1
ATOM 946 N N . THR A 1 120 ? 3.755 -7.658 -19.102 1.00 96.12 120 THR A N 1
ATOM 947 C CA . THR A 1 120 ? 3.223 -8.966 -18.677 1.00 96.12 120 THR A CA 1
ATOM 948 C C . THR A 1 120 ? 3.644 -9.353 -17.259 1.00 96.12 120 THR A C 1
ATOM 950 O O . THR A 1 120 ? 2.862 -9.958 -16.536 1.00 96.12 120 THR A O 1
ATOM 953 N N . ASN A 1 121 ? 4.845 -8.967 -16.819 1.00 97.81 121 ASN A N 1
ATOM 954 C CA . ASN A 1 121 ? 5.307 -9.252 -15.459 1.00 97.81 121 ASN A CA 1
ATOM 955 C C . ASN A 1 121 ? 4.526 -8.421 -14.430 1.00 97.81 121 ASN A C 1
ATOM 957 O O . ASN A 1 121 ? 4.181 -8.930 -13.367 1.00 97.81 121 ASN A O 1
ATOM 961 N N . THR A 1 122 ? 4.172 -7.178 -14.772 1.00 97.56 122 THR A N 1
ATOM 962 C CA . THR A 1 122 ? 3.261 -6.352 -13.967 1.00 97.56 122 THR A CA 1
ATOM 963 C C . THR A 1 122 ? 1.872 -6.979 -13.865 1.00 97.56 122 THR A C 1
ATOM 965 O O . THR A 1 122 ? 1.280 -6.948 -12.791 1.00 97.56 122 THR A O 1
ATOM 968 N N . ASP A 1 123 ? 1.348 -7.579 -14.939 1.00 95.81 123 ASP A N 1
ATOM 969 C CA . ASP A 1 123 ? 0.057 -8.282 -14.880 1.00 95.81 123 ASP A CA 1
ATOM 970 C C . ASP A 1 123 ? 0.115 -9.499 -13.944 1.00 95.81 123 ASP A C 1
ATOM 972 O O . ASP A 1 123 ? -0.765 -9.668 -13.101 1.00 95.81 123 ASP A O 1
ATOM 976 N N . VAL A 1 124 ? 1.171 -10.317 -14.044 1.00 97.50 124 VAL A N 1
ATOM 977 C CA . VAL A 1 124 ? 1.389 -11.469 -13.149 1.00 97.50 124 VAL A CA 1
ATOM 978 C C . VAL A 1 124 ? 1.494 -11.013 -11.693 1.00 97.50 124 VAL A C 1
ATOM 980 O O . VAL A 1 124 ? 0.833 -11.576 -10.819 1.00 97.50 124 VAL A O 1
ATOM 983 N N . SER A 1 125 ? 2.277 -9.964 -11.437 1.00 98.19 125 SER A N 1
ATOM 984 C CA . SER A 1 125 ? 2.419 -9.364 -10.109 1.00 98.19 125 SER A CA 1
ATOM 985 C C . SER A 1 125 ? 1.082 -8.857 -9.565 1.00 98.19 125 SER A C 1
ATOM 987 O O . SER A 1 125 ? 0.7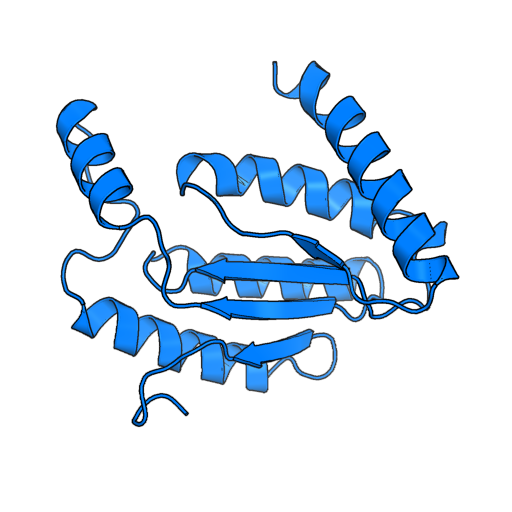44 -9.135 -8.415 1.00 98.19 125 SER A O 1
ATOM 989 N N . TYR A 1 126 ? 0.277 -8.188 -10.399 1.00 98.25 126 TYR A N 1
ATOM 990 C CA . TYR A 1 126 ? -1.049 -7.706 -10.016 1.00 98.25 126 TYR A CA 1
ATOM 991 C C . TYR A 1 126 ? -1.958 -8.857 -9.580 1.00 98.25 126 TYR A C 1
ATOM 993 O O . TYR A 1 126 ? -2.535 -8.796 -8.500 1.00 98.25 126 TYR A O 1
ATOM 1001 N N . MET A 1 127 ? -2.039 -9.937 -10.364 1.00 97.81 127 MET A N 1
ATOM 1002 C CA . MET A 1 127 ? -2.871 -11.096 -10.018 1.00 97.81 127 MET A CA 1
ATOM 1003 C C . MET A 1 127 ? -2.399 -11.789 -8.734 1.00 97.81 127 MET A C 1
ATOM 1005 O O . MET A 1 127 ? -3.217 -12.166 -7.894 1.00 97.81 127 MET A O 1
ATOM 1009 N N . ALA A 1 128 ? -1.082 -11.923 -8.548 1.00 98.25 128 ALA A N 1
ATOM 1010 C CA . ALA A 1 128 ? -0.514 -12.491 -7.329 1.00 98.25 128 ALA A CA 1
ATOM 1011 C C . ALA A 1 128 ? -0.834 -11.628 -6.094 1.00 98.25 128 ALA A C 1
ATOM 1013 O O . ALA A 1 128 ? -1.281 -12.150 -5.071 1.00 98.25 128 ALA A O 1
ATOM 1014 N N . CYS A 1 129 ? -0.673 -10.307 -6.205 1.00 98.50 129 CYS A N 1
ATOM 1015 C CA . CYS A 1 129 ? -1.011 -9.355 -5.148 1.00 98.50 129 CYS A CA 1
ATOM 1016 C C . CYS A 1 129 ? -2.518 -9.328 -4.860 1.00 98.50 129 CYS A C 1
ATOM 1018 O O . CYS A 1 129 ? -2.914 -9.274 -3.698 1.00 98.50 129 CYS A O 1
ATOM 1020 N N . ALA A 1 130 ? -3.366 -9.428 -5.887 1.00 98.31 130 ALA A N 1
ATOM 1021 C CA . ALA A 1 130 ? -4.813 -9.468 -5.720 1.00 98.31 130 ALA A CA 1
ATOM 1022 C C . ALA A 1 130 ? -5.257 -10.710 -4.940 1.00 98.31 130 ALA A C 1
ATOM 1024 O O . ALA A 1 130 ? -5.974 -10.595 -3.947 1.00 98.31 130 ALA A O 1
ATOM 1025 N N . LYS A 1 131 ? -4.745 -11.891 -5.316 1.00 98.38 131 LYS A N 1
ATOM 1026 C CA . LYS A 1 131 ? -4.984 -13.139 -4.576 1.00 98.38 131 LYS A CA 1
ATOM 1027 C C . LYS A 1 131 ? -4.523 -13.036 -3.119 1.00 98.38 131 LYS A C 1
ATOM 1029 O O . LYS A 1 131 ? -5.216 -13.514 -2.225 1.00 98.38 131 LYS A O 1
ATOM 1034 N N . LYS A 1 132 ? -3.374 -12.400 -2.875 1.00 98.38 132 LYS A N 1
ATOM 1035 C CA . LYS A 1 132 ? -2.837 -12.173 -1.528 1.00 98.38 132 LYS A CA 1
ATOM 1036 C C . LYS A 1 132 ? -3.768 -11.295 -0.688 1.00 98.38 132 LYS A C 1
ATOM 1038 O O . LYS A 1 132 ? -4.121 -11.687 0.419 1.00 98.38 132 LYS A O 1
ATOM 1043 N N . LEU A 1 133 ? -4.227 -10.168 -1.229 1.00 98.56 133 LEU A N 1
ATOM 1044 C CA . LEU A 1 133 ? -5.150 -9.267 -0.534 1.00 98.56 133 LEU A CA 1
ATOM 1045 C C . LEU A 1 133 ? -6.495 -9.936 -0.221 1.00 98.56 133 LEU A C 1
ATOM 1047 O O . LEU A 1 133 ? -7.010 -9.782 0.882 1.00 98.56 133 LEU A O 1
ATOM 1051 N N . LEU A 1 134 ? -7.028 -10.739 -1.149 1.00 98.38 134 LEU A N 1
ATOM 1052 C CA . LEU A 1 134 ? -8.248 -11.525 -0.922 1.00 98.38 134 LEU A CA 1
ATOM 1053 C C . LEU A 1 134 ? -8.102 -12.567 0.199 1.00 98.38 134 LEU A C 1
ATOM 1055 O O . LEU A 1 134 ? -9.104 -12.991 0.761 1.00 98.38 134 LEU A O 1
ATOM 1059 N N . SER A 1 135 ? -6.876 -12.975 0.546 1.00 98.38 135 SER A N 1
ATOM 1060 C CA . SER A 1 135 ? -6.612 -13.878 1.676 1.00 98.38 135 SER A CA 1
ATOM 1061 C C . SER A 1 135 ? -6.419 -13.166 3.023 1.00 98.38 135 SER A C 1
ATOM 1063 O O . SER A 1 135 ? -6.210 -13.831 4.031 1.00 98.38 135 SER A O 1
ATOM 1065 N N . MET A 1 136 ? -6.473 -11.830 3.041 1.00 98.50 136 MET A N 1
ATOM 1066 C CA . MET A 1 136 ? -6.185 -10.967 4.201 1.00 98.50 136 MET A CA 1
ATOM 1067 C C . MET A 1 136 ? -7.395 -10.096 4.588 1.00 98.50 136 MET A C 1
ATOM 1069 O O . MET A 1 136 ? -7.252 -9.029 5.192 1.00 98.50 136 MET A O 1
ATOM 1073 N N . THR A 1 137 ? -8.603 -10.515 4.196 1.00 98.00 137 THR A N 1
ATOM 1074 C CA . THR A 1 137 ? -9.832 -9.713 4.318 1.00 98.00 137 THR A CA 1
ATOM 1075 C C . THR A 1 137 ? -10.352 -9.561 5.744 1.00 98.00 137 THR A C 1
ATOM 1077 O O . THR A 1 137 ? -11.298 -8.816 5.971 1.00 98.00 137 THR A O 1
ATOM 1080 N N . ASP A 1 138 ? -9.748 -10.248 6.713 1.00 97.88 138 ASP A N 1
ATOM 1081 C CA . ASP A 1 138 ? -10.006 -10.032 8.136 1.00 97.88 138 ASP A CA 1
ATOM 1082 C C . ASP A 1 138 ? -9.497 -8.664 8.616 1.00 97.88 138 ASP A C 1
ATOM 1084 O O . ASP A 1 138 ? -10.033 -8.132 9.586 1.00 97.88 138 ASP A O 1
ATOM 1088 N N . ARG A 1 139 ? -8.499 -8.081 7.930 1.00 97.94 139 ARG A N 1
ATOM 1089 C CA . ARG A 1 139 ? -7.925 -6.758 8.251 1.00 97.94 139 ARG A CA 1
ATOM 1090 C C . ARG A 1 139 ? -7.854 -5.788 7.081 1.00 97.94 139 ARG A C 1
ATOM 1092 O O . ARG A 1 139 ? -7.743 -4.581 7.290 1.00 97.94 139 ARG A O 1
ATOM 1099 N N . ILE A 1 140 ? -7.884 -6.283 5.850 1.00 98.38 140 ILE A N 1
ATOM 1100 C CA . ILE A 1 140 ? -7.721 -5.452 4.660 1.00 98.38 140 ILE A CA 1
ATOM 1101 C C . ILE A 1 140 ? -9.009 -5.436 3.847 1.00 98.38 140 ILE A C 1
ATOM 1103 O O . ILE A 1 140 ? -9.539 -6.477 3.477 1.00 98.38 140 ILE A O 1
ATOM 1107 N N . TYR A 1 141 ? -9.472 -4.240 3.494 1.00 98.31 141 TYR A N 1
ATOM 1108 C CA . TYR A 1 141 ? -10.482 -4.049 2.462 1.00 98.31 141 TYR A CA 1
ATOM 1109 C C . TYR A 1 141 ? -9.797 -3.813 1.103 1.00 98.31 141 TYR A C 1
ATOM 1111 O O . TYR A 1 141 ? -9.275 -2.716 0.865 1.00 98.31 141 TYR A O 1
ATOM 1119 N N . PRO A 1 142 ? -9.744 -4.815 0.206 1.00 98.00 142 PRO A N 1
ATOM 1120 C CA . PRO A 1 142 ? -9.092 -4.658 -1.086 1.00 98.00 142 PRO A CA 1
ATOM 1121 C C . PRO A 1 142 ? -9.916 -3.803 -2.053 1.00 98.00 142 PRO A C 1
ATOM 1123 O O . PRO A 1 142 ? -11.110 -4.019 -2.243 1.00 98.00 142 PRO A O 1
ATOM 1126 N N . GLN A 1 143 ? -9.249 -2.870 -2.730 1.00 98.12 143 GLN A N 1
ATOM 1127 C CA . GLN A 1 143 ? -9.812 -2.051 -3.801 1.00 98.12 143 GLN A CA 1
ATOM 1128 C C . GLN A 1 143 ? -9.008 -2.286 -5.087 1.00 98.12 143 GLN A C 1
ATOM 1130 O O . GLN A 1 143 ? -7.880 -1.811 -5.227 1.00 98.12 143 GLN A O 1
ATOM 1135 N N . PHE A 1 144 ? -9.573 -3.028 -6.036 1.00 97.69 144 PHE A N 1
ATOM 1136 C CA . PHE A 1 144 ? -8.900 -3.361 -7.294 1.00 97.69 144 PHE A CA 1
ATOM 1137 C C . PHE A 1 144 ? -9.137 -2.273 -8.341 1.00 97.69 144 PHE A C 1
ATOM 1139 O O . PHE A 1 144 ? -10.195 -2.200 -8.959 1.00 97.69 144 PHE A O 1
ATOM 1146 N N . ALA A 1 145 ? -8.146 -1.402 -8.531 1.00 92.38 145 ALA A N 1
ATOM 1147 C CA . ALA A 1 145 ? -8.212 -0.330 -9.515 1.00 92.38 145 ALA A CA 1
ATOM 1148 C C . ALA A 1 145 ? -7.622 -0.795 -10.855 1.00 92.38 145 ALA A C 1
ATOM 1150 O O . ALA A 1 145 ? -6.415 -1.023 -10.985 1.00 92.38 145 ALA A O 1
ATOM 1151 N N . THR A 1 146 ? -8.486 -0.943 -11.860 1.00 86.88 146 THR A N 1
ATOM 1152 C CA . THR A 1 146 ? -8.114 -1.349 -13.218 1.00 86.88 146 THR A CA 1
ATOM 1153 C C . THR A 1 146 ? -9.168 -0.902 -14.234 1.00 86.88 146 THR A C 1
ATOM 1155 O O . THR A 1 146 ? -10.355 -0.853 -13.931 1.00 86.88 146 THR A O 1
ATOM 1158 N N . HIS A 1 147 ? -8.731 -0.618 -15.462 1.00 85.00 147 HIS A N 1
ATOM 1159 C CA . HIS A 1 147 ? -9.603 -0.451 -16.637 1.00 85.00 147 HIS A CA 1
ATOM 1160 C C . HIS A 1 147 ? -9.457 -1.618 -17.631 1.00 85.00 147 HIS A C 1
ATOM 1162 O O . HIS A 1 147 ? -10.009 -1.592 -18.727 1.00 85.00 147 HIS A O 1
ATOM 1168 N N . ASN A 1 148 ? -8.656 -2.633 -17.290 1.00 78.00 148 ASN A N 1
ATOM 1169 C CA . ASN A 1 148 ? -8.411 -3.788 -18.144 1.00 78.00 148 ASN A CA 1
ATOM 1170 C C . ASN A 1 148 ? -9.477 -4.861 -17.891 1.00 78.00 148 ASN A C 1
ATOM 1172 O O . ASN A 1 148 ? -9.515 -5.418 -16.798 1.00 78.00 148 ASN A O 1
ATOM 1176 N N . ALA A 1 149 ? -10.274 -5.179 -18.913 1.00 66.94 149 ALA A N 1
ATOM 1177 C CA . ALA A 1 149 ? -11.394 -6.118 -18.822 1.00 66.94 149 ALA A CA 1
ATOM 1178 C C . ALA A 1 149 ? -11.007 -7.542 -18.387 1.00 66.94 149 ALA A C 1
ATOM 1180 O O . ALA A 1 149 ? -11.810 -8.208 -17.758 1.00 66.94 149 ALA A O 1
ATOM 1181 N N . HIS A 1 150 ? -9.788 -8.009 -18.679 1.00 63.75 150 HIS A N 1
ATOM 1182 C CA . HIS A 1 150 ? -9.303 -9.311 -18.198 1.00 63.75 150 HIS A CA 1
ATOM 1183 C C . HIS A 1 150 ? -8.895 -9.264 -16.712 1.00 63.75 150 HIS A C 1
ATOM 1185 O O . HIS A 1 150 ? -8.724 -10.294 -16.070 1.00 63.75 150 HIS A O 1
ATOM 1191 N N . THR A 1 151 ? -8.622 -8.074 -16.171 1.00 71.69 151 THR A N 1
ATOM 1192 C CA . THR A 1 151 ? -8.212 -7.892 -14.768 1.00 71.69 151 THR A CA 1
ATOM 1193 C C . THR A 1 151 ? -9.404 -7.645 -13.831 1.00 71.69 151 THR A C 1
ATOM 1195 O O . THR A 1 151 ? -9.239 -7.829 -12.630 1.00 71.69 151 THR A O 1
ATOM 1198 N N . VAL A 1 152 ? -10.552 -7.200 -14.363 1.00 56.53 152 VAL A N 1
ATOM 1199 C CA . VAL A 1 152 ? -11.835 -7.086 -13.635 1.00 56.53 152 VAL A CA 1
ATOM 1200 C C . VAL A 1 152 ? -12.384 -8.479 -13.352 1.00 56.53 152 VAL A C 1
ATOM 1202 O O . VAL A 1 152 ? -12.842 -8.690 -12.211 1.00 56.53 152 VAL A O 1
#

Secondary structure (DSSP, 8-state):
-HHHHHHHHHHHHHHHHHHHHHTT--EEE----GGGHHHHHHHHHHHHT-GGGTT---EEEEEETTSTTHHHHHHHHHHHHHHTT--EEEEEE--S-HHHHHHHHHHTT-SS-SS-SSHHHHHHHHHHHHHHHHT-TTTEEEEE----TTT-

Radius of gyration: 15.94 Å; chains: 1; bounding box: 40×31×39 Å

pLDDT: mean 94.85, std 6.46, range [56.53, 98.56]

Sequence (152 aa):
QKDEMLPVMADRLLSLALAARHSRMGLNIDAEEADRLDLSLDVIERVLAEPELAGWNGFGVVVQAYGPRAAFAIDWLYALARKYDRNIMVRLVKGAYWDTEIKRAQTLGLSGYPVFTRKTNTDVSYMACAKKLLSMTDRIYPQFATHNAHTV